Protein 1SKN (pdb70)

Fol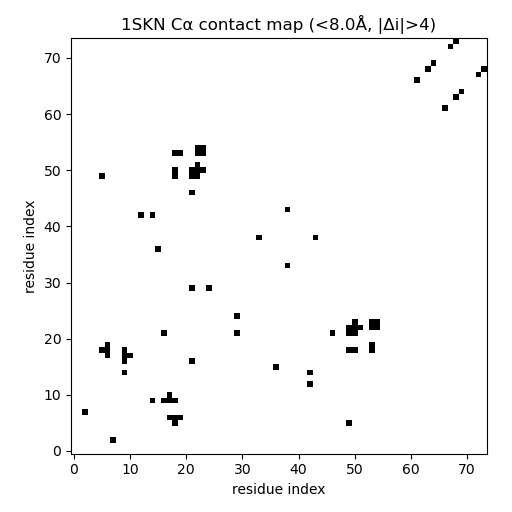dseek 3Di:
DDDDVLQVVCVVQVPPDGLLCLQPPDPVVVVVSVVPDDAPPVRVVSSVVSNVVSVVVVVVVVVCCCVCVVPVPD

Solvent-accessible surface area: 5867 Å² total; per-residue (Å²): 134,238,99,42,134,14,41,80,45,5,65,88,31,153,18,63,25,40,7,139,90,0,5,77,25,56,106,76,95,10,100,108,28,48,174,97,70,116,14,66,135,115,33,80,92,6,2,129,99,1,14,142,60,7,93,80,110,70,46,34,136,62,51,143,106,115,155,68,68,161,148,118,175,190

Structure (mmCIF, N/CA/C/O backbone):
data_1SKN
#
_entry.id   1SKN
#
_cell.length_a   82.130
_cell.length_b   93.390
_cell.length_c   53.450
_cell.angle_alpha   90.00
_cell.angle_beta   90.00
_cell.angle_gamma   90.00
#
_symmetry.space_group_name_H-M   'C 2 2 21'
#
loop_
_entity.id
_entity.type
_entity.pdbx_description
1 polymer "DNA (5'-D(*TP*GP*AP*CP*AP*AP*TP*GP*TP*CP*AP*TP*CP*CP*C)-3')"
2 polymer "DNA (5'-D(*CP*AP*GP*GP*GP*AP*TP*GP*AP*CP*AP*TP*TP*GP*T)-3')"
3 polymer 'DNA-BINDING DOMAIN OF SKN-1'
4 non-polymer 'LAURYL DIMETHYLAMINE-N-OXIDE'
5 water water
#
loop_
_atom_site.group_PDB
_atom_site.id
_atom_site.type_symbol
_atom_site.label_atom_id
_atom_site.label_alt_id
_atom_site.label_comp_id
_atom_site.label_asym_id
_atom_site.label_entity_id
_atom_site.label_seq_id
_atom_site.pdbx_PDB_ins_code
_atom_site.Cartn_x
_atom_site.Cartn_y
_atom_site.Cartn_z
_atom_site.occupancy
_atom_site.B_iso_or_equiv
_atom_site.auth_seq_id
_atom_site.auth_comp_id
_atom_site.auth_asym_id
_atom_site.auth_atom_id
_atom_site.pdbx_PDB_model_num
ATOM 610 N N . GLY C 3 15 ? 33.589 15.898 15.424 1.00 100.00 456 GLY P N 1
ATOM 611 C CA . GLY C 3 15 ? 32.597 16.946 15.642 1.00 100.00 456 GLY P CA 1
ATOM 612 C C . GLY C 3 15 ? 31.972 17.485 14.352 1.00 100.00 456 GLY P C 1
ATOM 613 O O . GLY C 3 15 ? 31.433 16.692 13.548 1.00 100.00 456 GLY P O 1
ATOM 614 N N . ARG C 3 16 ? 32.035 18.837 14.204 1.00 93.44 457 ARG P N 1
ATOM 615 C CA . ARG C 3 16 ? 31.545 19.557 13.033 1.00 92.94 457 ARG P CA 1
ATOM 616 C C . ARG C 3 16 ? 31.498 21.067 13.064 1.00 95.70 457 ARG P C 1
ATOM 617 O O . ARG C 3 16 ? 31.244 21.717 14.088 1.00 100.00 457 ARG P O 1
ATOM 625 N N . GLN C 3 17 ? 31.709 21.543 11.830 1.00 82.42 458 GLN P N 1
ATOM 626 C CA . GLN C 3 17 ? 31.729 22.914 11.375 1.00 73.80 458 GLN P CA 1
ATOM 627 C C . GLN C 3 17 ? 30.429 23.480 10.761 1.00 68.79 458 GLN P C 1
ATOM 628 O O . GLN C 3 17 ? 29.585 22.836 10.111 1.00 69.68 458 GLN P O 1
ATOM 634 N N . SER C 3 18 ? 30.324 24.773 10.944 1.00 47.03 459 SER P N 1
ATOM 635 C CA . SER C 3 18 ? 29.237 25.523 10.432 1.00 39.92 459 SER P CA 1
ATOM 636 C C . SER C 3 18 ? 29.393 25.607 8.944 1.00 45.67 459 SER P C 1
ATOM 637 O O . SER C 3 18 ? 30.497 25.615 8.440 1.00 42.76 459 SER P O 1
ATOM 640 N N . LYS C 3 19 ? 28.310 25.785 8.221 1.00 56.78 460 LYS P N 1
ATOM 641 C CA . LYS C 3 19 ? 28.497 25.982 6.792 1.00 60.69 460 LYS P CA 1
ATOM 642 C C . LYS C 3 19 ? 29.259 27.298 6.556 1.00 56.95 460 LYS P C 1
ATOM 643 O O . LYS C 3 19 ? 30.110 27.388 5.687 1.00 59.61 460 LYS P O 1
ATOM 649 N N . ASP C 3 20 ? 28.919 28.336 7.339 1.00 43.48 461 ASP P N 1
ATOM 650 C CA . ASP C 3 20 ? 29.512 29.642 7.252 1.00 37.61 461 ASP P CA 1
ATOM 651 C C . ASP C 3 20 ? 30.998 29.451 7.566 1.00 35.83 461 ASP P C 1
ATOM 652 O O . ASP C 3 20 ? 31.845 30.004 6.908 1.00 38.20 461 ASP P O 1
ATOM 657 N N . GLU C 3 21 ? 31.352 28.540 8.450 1.00 29.24 462 GLU P N 1
ATOM 658 C CA . GLU C 3 21 ? 32.752 28.264 8.619 1.00 34.11 462 GLU P CA 1
ATOM 659 C C . GLU C 3 21 ? 33.347 27.615 7.389 1.00 41.13 462 GLU P C 1
ATOM 660 O O . GLU C 3 21 ? 34.479 27.820 6.972 1.00 38.91 462 GLU P O 1
ATOM 666 N N . GLN C 3 22 ? 32.567 26.773 6.767 1.00 41.71 463 GLN P N 1
ATOM 667 C CA . GLN C 3 22 ? 33.067 26.111 5.580 1.00 36.31 463 GLN P CA 1
ATOM 668 C C . GLN C 3 22 ? 33.259 27.126 4.489 1.00 38.67 463 GLN P C 1
ATOM 669 O O . GLN C 3 22 ? 34.187 27.050 3.716 1.00 39.52 463 GLN P O 1
ATOM 675 N N . LEU C 3 23 ? 32.325 28.074 4.447 1.00 39.96 464 LEU P N 1
ATOM 676 C CA . LEU C 3 23 ? 32.225 29.165 3.496 1.00 35.93 464 LEU P CA 1
ATOM 677 C C . LEU C 3 23 ? 33.461 30.046 3.522 1.00 39.22 464 LEU P C 1
ATOM 678 O O . LEU C 3 23 ? 34.124 30.297 2.521 1.00 42.83 464 LEU P O 1
ATOM 683 N N . ALA C 3 24 ? 33.709 30.553 4.715 1.00 30.07 465 ALA P N 1
ATOM 684 C CA . ALA C 3 24 ? 34.843 31.370 5.036 1.00 25.34 465 ALA P CA 1
ATOM 685 C C . ALA C 3 24 ? 36.081 30.632 4.645 1.00 31.66 465 ALA P C 1
ATOM 686 O O . ALA C 3 24 ? 37.054 31.177 4.088 1.00 31.50 465 ALA P O 1
ATOM 688 N N . SER C 3 25 ? 36.025 29.336 4.927 1.00 35.86 466 SER P N 1
ATOM 689 C CA . SER C 3 25 ? 37.173 28.513 4.589 1.00 38.97 466 SER P CA 1
ATOM 690 C C . SER C 3 25 ? 37.275 28.302 3.083 1.00 37.36 466 SER P C 1
ATOM 691 O O . SER C 3 25 ? 38.285 28.549 2.488 1.00 36.80 466 SER P O 1
ATOM 694 N N . ASP C 3 26 ? 36.213 27.879 2.469 1.00 31.79 467 ASP P N 1
ATOM 695 C CA . ASP C 3 26 ? 36.257 27.738 1.040 1.00 36.10 467 ASP P CA 1
ATOM 696 C C . ASP C 3 26 ? 36.688 29.018 0.408 1.00 34.76 467 ASP P C 1
ATOM 697 O O . ASP C 3 26 ? 37.515 29.038 -0.468 1.00 42.58 467 ASP P O 1
ATOM 702 N N . ASN C 3 27 ? 36.122 30.106 0.840 1.00 29.86 468 ASN P N 1
ATOM 703 C CA . ASN C 3 27 ? 36.485 31.367 0.211 1.00 29.80 468 ASN P CA 1
ATOM 704 C C . ASN C 3 27 ? 37.772 32.055 0.632 1.00 37.45 468 ASN P C 1
ATOM 705 O O . ASN C 3 27 ? 37.999 33.249 0.365 1.00 33.66 468 ASN P O 1
ATOM 710 N N . GLU C 3 28 ? 38.562 31.324 1.397 1.00 38.29 469 G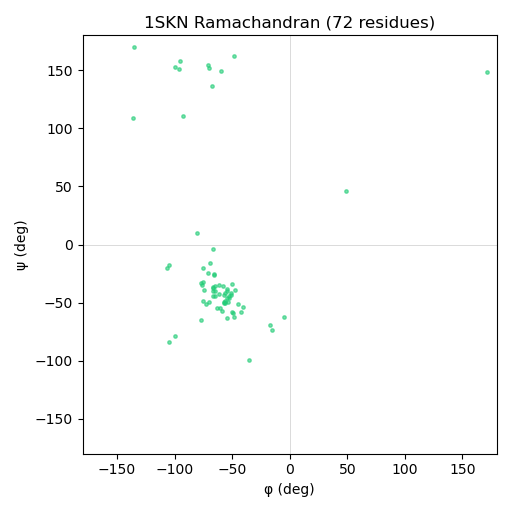LU P N 1
ATOM 711 C CA . GLU C 3 28 ? 39.809 31.853 1.927 1.00 39.52 469 GLU P CA 1
ATOM 712 C C . GLU C 3 28 ? 39.693 33.266 2.604 1.00 45.36 469 GLU P C 1
ATOM 713 O O . GLU C 3 28 ? 40.533 34.147 2.456 1.00 42.23 469 GLU P O 1
ATOM 719 N N . LEU C 3 29 ? 38.675 33.470 3.456 1.00 36.68 470 LEU P N 1
ATOM 720 C CA . LEU C 3 29 ? 38.497 34.704 4.198 1.00 31.02 470 LEU P CA 1
ATOM 721 C C . LEU C 3 29 ? 39.601 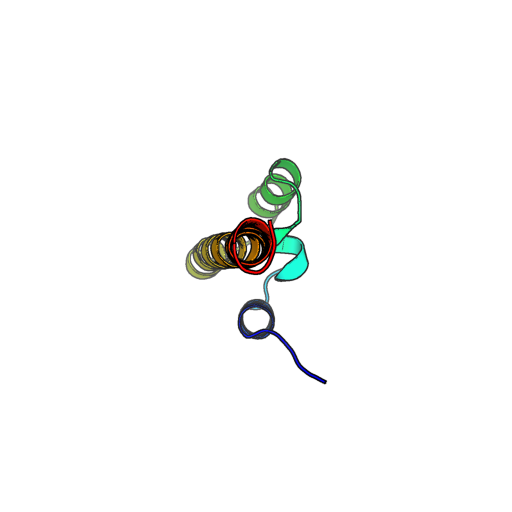34.880 5.233 1.00 30.13 470 LEU P C 1
ATOM 722 O O . LEU C 3 29 ? 40.007 33.959 5.926 1.00 33.83 470 LEU P O 1
ATOM 727 N N . PRO C 3 30 ? 40.150 36.056 5.353 1.00 27.63 471 PRO P N 1
ATOM 728 C CA . PRO C 3 30 ? 41.210 36.209 6.331 1.00 26.96 471 PRO P CA 1
ATOM 729 C C . PRO C 3 30 ? 40.811 36.060 7.788 1.00 37.96 471 PRO P C 1
ATOM 730 O O . PRO C 3 30 ? 41.660 36.183 8.660 1.00 31.31 471 PRO P O 1
ATOM 734 N N . VAL C 3 31 ? 39.522 35.882 8.059 1.00 37.24 472 VAL P N 1
ATOM 735 C CA . VAL C 3 31 ? 39.037 35.747 9.424 1.00 27.65 472 VAL P CA 1
ATOM 736 C C . VAL C 3 31 ? 38.098 34.635 9.429 1.00 29.28 472 VAL P C 1
ATOM 737 O O . VAL C 3 31 ? 37.769 34.284 8.323 1.00 30.41 472 VAL P O 1
ATOM 741 N N . SER C 3 32 ? 37.669 34.195 10.610 1.00 26.46 473 SER P N 1
ATOM 742 C CA . SER C 3 32 ? 36.677 33.146 10.796 1.00 20.82 473 SER P CA 1
ATOM 743 C C . SER C 3 32 ? 35.278 33.713 10.987 1.00 23.50 473 SER P C 1
ATOM 744 O O . SER C 3 32 ? 35.065 34.872 11.369 1.00 34.13 473 SER P O 1
ATOM 747 N N . ALA C 3 33 ? 34.344 32.830 10.690 1.00 22.01 474 ALA P N 1
ATOM 748 C CA . ALA C 3 33 ? 32.916 33.050 10.736 1.00 27.46 474 ALA P CA 1
ATOM 749 C C . ALA C 3 33 ? 32.576 33.556 12.081 1.00 29.60 474 ALA P C 1
ATOM 750 O O . ALA C 3 33 ? 31.942 34.592 12.217 1.00 32.08 474 ALA P O 1
ATOM 752 N N . PHE C 3 34 ? 33.095 32.826 13.056 1.00 26.13 475 PHE P N 1
ATOM 753 C CA . PHE C 3 34 ? 32.969 33.259 14.428 1.00 25.67 475 PHE P CA 1
ATOM 754 C C . PHE C 3 34 ? 33.564 34.672 14.601 1.00 26.13 475 PHE P C 1
ATOM 755 O O . PHE C 3 34 ? 32.946 35.603 15.104 1.00 31.12 475 PHE P O 1
ATOM 763 N N . GLN C 3 35 ? 34.776 34.875 14.136 1.00 22.16 476 GLN P N 1
ATOM 764 C CA . GLN C 3 35 ? 35.393 36.177 14.199 1.00 18.92 476 GLN P CA 1
ATOM 765 C C . GLN C 3 35 ? 34.614 37.242 13.549 1.00 23.81 476 GLN P C 1
ATOM 766 O O . GLN C 3 35 ? 34.355 38.335 14.075 1.00 31.77 476 GLN P O 1
ATOM 772 N N . ILE C 3 36 ? 34.258 36.907 12.342 1.00 20.83 477 ILE P N 1
ATOM 773 C CA . ILE C 3 36 ? 33.451 37.838 11.542 1.00 22.60 477 ILE P CA 1
ATOM 774 C C . ILE C 3 36 ? 32.224 38.369 12.315 1.00 35.55 477 ILE P C 1
ATOM 775 O O . ILE C 3 36 ? 32.038 39.565 12.560 1.00 42.85 477 ILE P O 1
ATOM 780 N N . SER C 3 37 ? 31.379 37.457 12.748 1.00 27.24 478 SER P N 1
ATOM 781 C CA . SER C 3 37 ? 30.196 37.812 13.509 1.00 28.55 478 SER P CA 1
ATOM 782 C C . SER C 3 37 ? 30.382 38.420 14.878 1.00 31.52 478 SER P C 1
ATOM 783 O O . SER C 3 37 ? 29.480 39.059 15.376 1.00 29.26 478 SER P O 1
ATOM 786 N N . GLU C 3 38 ? 31.485 38.146 15.529 1.00 30.93 479 GLU P N 1
ATOM 787 C CA . GLU C 3 38 ? 31.652 38.653 16.859 1.00 27.99 479 GLU P CA 1
ATOM 788 C C . GLU C 3 38 ? 32.624 39.764 16.903 1.00 41.94 479 GLU P C 1
ATOM 789 O O . GLU C 3 38 ? 32.625 40.502 17.852 1.00 44.13 479 GLU P O 1
ATOM 795 N N . MET C 3 39 ? 33.472 39.895 15.919 1.00 34.64 480 MET P N 1
ATOM 796 C CA . MET C 3 39 ? 34.395 40.972 16.035 1.00 28.52 480 MET P CA 1
ATOM 797 C C . MET C 3 39 ? 33.636 42.260 16.122 1.00 36.12 480 MET P C 1
ATOM 798 O O . MET C 3 39 ? 32.582 42.462 15.549 1.00 45.40 480 MET P O 1
ATOM 803 N N . SER C 3 40 ? 34.193 43.205 16.810 1.00 37.65 481 SER P N 1
ATOM 804 C CA . SER C 3 40 ? 33.494 44.472 16.802 1.00 37.30 481 SER P CA 1
ATOM 805 C C . SER C 3 40 ? 33.572 45.159 15.428 1.00 40.94 481 SER P C 1
ATOM 806 O O . SER C 3 40 ? 34.506 45.046 14.602 1.00 29.55 481 SER P O 1
ATOM 809 N N . LEU C 3 41 ? 32.536 45.923 15.229 1.00 39.72 482 LEU P N 1
ATOM 810 C CA . LEU C 3 41 ? 32.401 46.759 14.070 1.00 35.61 482 LEU P CA 1
ATOM 811 C C . LEU C 3 41 ? 33.682 47.515 13.761 1.00 39.63 482 LEU P C 1
ATOM 812 O O . LEU C 3 41 ? 34.195 47.566 12.650 1.00 34.43 482 LEU P O 1
ATOM 817 N N . SER C 3 42 ? 34.232 48.179 14.742 1.00 30.17 483 SER P N 1
ATOM 818 C CA . SER C 3 42 ? 35.425 48.850 14.339 1.00 27.72 483 SER P CA 1
ATOM 819 C C . SER C 3 42 ? 36.498 47.855 14.058 1.00 32.53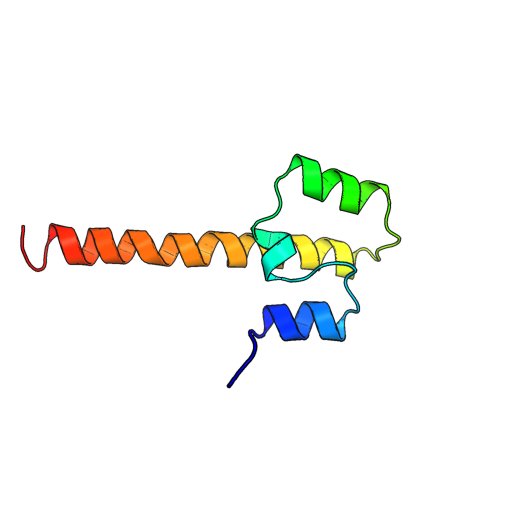 483 SER P C 1
ATOM 820 O O . SER C 3 42 ? 37.496 48.133 13.516 1.00 32.47 483 SER P O 1
ATOM 823 N N . GLU C 3 43 ? 36.326 46.679 14.492 1.00 25.39 484 GLU P N 1
ATOM 824 C CA . GLU C 3 43 ? 37.389 45.814 14.241 1.00 21.14 484 GLU P CA 1
ATOM 825 C C . GLU C 3 43 ? 37.331 45.444 12.783 1.00 38.12 484 GLU P C 1
ATOM 826 O O . GLU C 3 43 ? 38.334 45.459 12.021 1.00 37.23 484 GLU P O 1
ATOM 832 N N . LEU C 3 44 ? 36.102 45.070 12.445 1.00 36.86 485 LEU P N 1
ATOM 833 C CA . LEU C 3 44 ? 35.731 44.590 11.119 1.00 38.06 485 LEU P CA 1
ATOM 834 C C . LEU C 3 44 ? 36.120 45.571 10.025 1.00 38.62 485 LEU P C 1
ATOM 835 O O . LEU C 3 44 ? 36.624 45.304 8.919 1.00 37.50 485 LEU P O 1
ATOM 840 N N . GLN C 3 45 ? 35.935 46.774 10.421 1.00 28.73 486 GLN P N 1
ATOM 841 C CA . GLN C 3 45 ? 36.288 47.812 9.545 1.00 31.41 486 GLN P CA 1
ATOM 842 C C . GLN C 3 45 ? 37.770 47.797 9.336 1.00 35.72 486 GLN P C 1
ATOM 843 O O . GLN C 3 45 ? 38.194 48.031 8.226 1.00 39.91 486 GLN P O 1
ATOM 849 N N . GLN C 3 46 ? 38.570 47.468 10.325 1.00 25.49 487 GLN P N 1
ATOM 850 C CA . GLN C 3 46 ? 39.969 47.453 9.958 1.00 24.11 487 GLN P CA 1
ATOM 851 C C . GLN C 3 46 ? 40.172 46.369 8.948 1.00 31.80 487 GLN P C 1
ATOM 852 O O . GLN C 3 46 ? 40.841 46.507 7.922 1.00 32.02 487 GLN P O 1
ATOM 858 N N . VAL C 3 47 ? 39.570 45.244 9.254 1.00 24.44 488 VAL P N 1
ATOM 859 C CA . VAL C 3 47 ? 39.719 44.103 8.386 1.00 18.45 488 VAL P CA 1
ATOM 860 C C . VAL C 3 47 ? 39.426 44.443 6.960 1.00 34.68 488 VAL P C 1
ATOM 861 O O . VAL C 3 47 ? 40.055 44.059 5.960 1.00 39.68 488 VAL P O 1
ATOM 865 N N . LEU C 3 48 ? 38.377 45.167 6.873 1.00 31.55 489 LEU P N 1
ATOM 866 C CA . LEU C 3 48 ? 37.941 45.464 5.555 1.00 27.33 489 LEU P CA 1
ATOM 867 C C . LEU C 3 48 ? 38.754 46.502 4.832 1.00 29.69 489 LEU P C 1
ATOM 868 O O . LEU C 3 48 ? 38.780 46.383 3.621 1.00 30.72 489 LEU P O 1
ATOM 873 N N . LYS C 3 49 ? 39.340 47.514 5.506 1.00 33.83 490 LYS P N 1
ATOM 874 C CA . LYS C 3 49 ? 40.191 48.548 4.892 1.00 29.25 490 LYS P CA 1
ATOM 875 C C . LYS C 3 49 ? 41.567 48.030 4.539 1.00 36.52 490 LYS P C 1
ATOM 876 O O . LYS C 3 49 ? 42.336 48.638 3.832 1.00 48.20 490 LYS P O 1
ATOM 882 N N . ASN C 3 50 ? 41.947 46.930 5.173 1.00 34.51 491 ASN P N 1
ATOM 883 C CA . ASN C 3 50 ? 43.297 46.407 5.000 1.00 29.29 491 ASN P CA 1
ATOM 884 C C . ASN C 3 50 ? 43.493 45.205 4.157 1.00 32.45 491 ASN P C 1
ATOM 885 O O . ASN C 3 50 ? 44.626 44.943 3.841 1.00 41.09 491 ASN P O 1
ATOM 890 N N . GLU C 3 51 ? 42.422 44.458 3.891 1.00 32.35 492 GLU P N 1
ATOM 891 C CA . GLU C 3 51 ? 42.457 43.201 3.155 1.00 31.03 492 GLU P CA 1
ATOM 892 C C . GLU C 3 51 ? 42.049 43.347 1.674 1.00 37.56 492 GLU P C 1
ATOM 893 O O . GLU C 3 51 ? 41.278 44.222 1.329 1.00 37.04 492 GLU P O 1
ATOM 899 N N . SER C 3 52 ? 42.548 42.460 0.811 1.00 37.99 493 SER P N 1
ATOM 900 C CA . SER C 3 52 ? 42.180 42.339 -0.6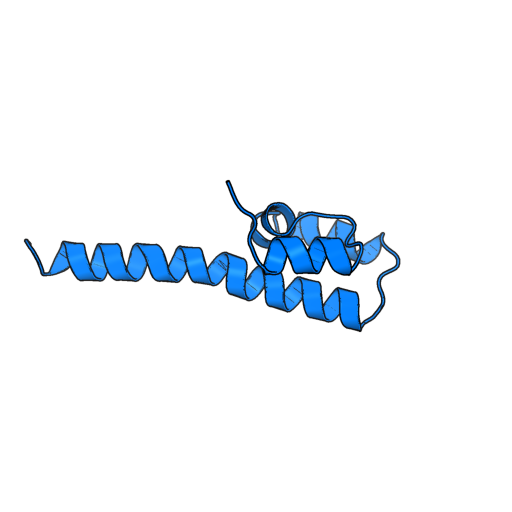11 1.00 34.74 493 SER P CA 1
ATOM 901 C C . SER C 3 52 ? 41.072 41.317 -0.635 1.00 42.41 493 SER P C 1
ATOM 902 O O . SER C 3 52 ? 41.260 40.132 -0.305 1.00 40.17 493 SER P O 1
ATOM 905 N N . LEU C 3 53 ? 39.904 41.811 -0.941 1.00 38.58 494 LEU P N 1
ATOM 906 C CA . LEU C 3 53 ? 38.740 41.004 -0.869 1.00 35.71 494 LEU P CA 1
ATOM 907 C C . LEU C 3 53 ? 37.828 41.162 -2.040 1.00 37.89 494 LEU P C 1
ATOM 908 O O . LEU C 3 53 ? 37.141 42.152 -2.168 1.00 41.63 494 LEU P O 1
ATOM 913 N N . SER C 3 54 ? 37.734 40.181 -2.891 1.00 31.61 495 SER P N 1
ATOM 914 C CA . SER C 3 54 ? 36.762 40.380 -3.924 1.00 24.63 495 SER P CA 1
ATOM 915 C C . SER C 3 54 ? 35.465 40.826 -3.279 1.00 35.12 495 SER P C 1
ATOM 916 O O . SER C 3 54 ? 35.238 40.639 -2.082 1.00 40.78 495 SER P O 1
ATOM 919 N N . GLU C 3 55 ? 34.619 41.383 -4.119 1.00 33.13 496 GLU P N 1
ATOM 920 C CA . GLU C 3 55 ? 33.258 41.790 -3.805 1.00 36.38 496 GLU P CA 1
ATOM 921 C C . GLU C 3 55 ? 32.443 40.593 -3.259 1.00 42.94 496 GLU P C 1
ATOM 922 O O . GLU C 3 55 ? 31.776 40.637 -2.219 1.00 51.99 496 GLU P O 1
ATOM 928 N N . TYR C 3 56 ? 32.515 39.483 -3.954 1.00 24.97 497 TYR P N 1
ATOM 929 C CA . TYR C 3 56 ? 31.879 38.263 -3.490 1.00 31.63 497 TYR P CA 1
ATOM 930 C C . TYR C 3 56 ? 32.318 38.052 -2.036 1.00 45.33 497 TYR P C 1
ATOM 931 O O . TYR C 3 56 ? 31.470 38.004 -1.143 1.00 40.18 497 TYR P O 1
ATOM 940 N N . GLN C 3 57 ? 33.652 37.965 -1.787 1.00 39.57 498 GLN P N 1
ATOM 941 C CA . GLN C 3 57 ? 34.143 37.851 -0.418 1.00 32.27 498 GLN P CA 1
ATOM 942 C C . GLN C 3 57 ? 33.563 38.933 0.513 1.00 30.33 498 GLN P C 1
ATOM 943 O O . GLN C 3 57 ? 33.090 38.616 1.598 1.00 29.33 498 GLN P O 1
ATOM 949 N N . ARG C 3 58 ? 33.464 40.189 0.053 1.00 25.64 499 ARG P N 1
ATOM 950 C CA . ARG C 3 58 ? 32.850 41.240 0.863 1.00 24.74 499 ARG P CA 1
ATOM 951 C C . ARG C 3 58 ? 31.419 41.008 1.202 1.00 38.35 499 ARG P C 1
ATOM 952 O O . ARG C 3 58 ? 30.916 41.257 2.284 1.00 41.18 499 ARG P O 1
ATOM 960 N N . GLN C 3 59 ? 30.730 40.557 0.219 1.00 42.28 500 GLN P N 1
ATOM 961 C CA . GLN C 3 59 ? 29.323 40.314 0.368 1.00 43.79 500 GLN P CA 1
ATOM 962 C C . GLN C 3 59 ? 29.168 39.240 1.412 1.00 43.57 500 GLN P C 1
ATOM 963 O O . GLN C 3 59 ? 28.501 39.356 2.452 1.00 49.18 500 GLN P O 1
ATOM 969 N N . LEU C 3 60 ? 29.861 38.179 1.103 1.00 36.19 501 LEU P N 1
ATOM 970 C CA . LEU C 3 60 ? 29.924 37.030 1.958 1.00 32.47 501 LEU P CA 1
ATOM 971 C C . LEU C 3 60 ? 30.084 37.447 3.387 1.00 37.84 501 LEU P C 1
ATOM 972 O O . LEU C 3 60 ? 29.236 37.141 4.205 1.00 41.90 501 LEU P O 1
ATOM 977 N N . ILE C 3 61 ? 31.161 38.200 3.661 1.00 25.86 502 ILE P N 1
ATOM 978 C CA . ILE C 3 61 ? 31.393 38.613 5.006 1.00 21.56 502 ILE P CA 1
ATOM 979 C C . ILE C 3 61 ? 30.194 39.238 5.663 1.00 29.83 502 ILE P C 1
ATOM 980 O O . ILE C 3 61 ? 29.937 39.035 6.840 1.00 32.05 502 ILE P O 1
ATOM 985 N N . ARG C 3 62 ? 29.404 39.948 4.892 1.00 28.55 503 ARG P N 1
ATOM 986 C CA . ARG C 3 62 ? 28.229 40.576 5.455 1.00 27.54 503 ARG P CA 1
ATOM 987 C C . ARG C 3 62 ? 27.133 39.599 5.729 1.00 36.88 503 ARG P C 1
ATOM 988 O O . ARG C 3 62 ? 26.408 39.716 6.726 1.00 28.91 503 ARG P O 1
ATOM 996 N N . LYS C 3 63 ? 26.987 38.640 4.806 1.00 38.59 504 LYS P N 1
ATOM 997 C CA . LYS C 3 63 ? 25.934 37.651 5.040 1.00 41.29 504 LYS P CA 1
ATOM 998 C C . LYS C 3 63 ? 26.259 36.795 6.265 1.00 38.29 504 LYS P C 1
ATOM 999 O O . LYS C 3 63 ? 25.434 36.442 7.085 1.00 39.81 504 LYS P O 1
ATOM 1005 N N . ILE C 3 64 ? 27.501 36.449 6.381 1.00 35.80 505 ILE P N 1
ATOM 1006 C CA . ILE C 3 64 ? 27.961 35.700 7.492 1.00 35.76 505 ILE P CA 1
ATOM 1007 C C . ILE C 3 64 ? 27.696 36.352 8.828 1.00 34.62 505 ILE P C 1
ATOM 1008 O O . ILE C 3 64 ? 27.342 35.699 9.799 1.00 35.14 505 ILE P O 1
ATOM 1013 N N . ARG C 3 65 ? 27.943 37.644 8.869 1.00 29.86 506 ARG P N 1
ATOM 1014 C CA . ARG C 3 65 ? 27.792 38.399 10.111 1.00 33.39 506 ARG P CA 1
ATOM 1015 C C . ARG C 3 65 ? 26.317 38.449 10.523 1.00 39.16 506 ARG P C 1
ATOM 1016 O O . ARG C 3 65 ? 25.957 38.215 11.700 1.00 35.01 506 ARG P O 1
ATOM 1024 N N . ARG C 3 66 ? 25.478 38.711 9.511 1.00 30.00 507 ARG P N 1
ATOM 1025 C CA . ARG C 3 66 ? 24.011 38.711 9.600 1.00 33.60 507 ARG P CA 1
ATOM 1026 C C . ARG C 3 66 ? 23.528 37.423 10.305 1.00 41.58 507 ARG P C 1
ATOM 1027 O O . ARG C 3 66 ? 22.905 37.399 11.389 1.00 42.53 507 ARG P O 1
ATOM 1035 N N . ARG C 3 67 ? 23.836 36.313 9.644 1.00 26.46 508 ARG P N 1
ATOM 1036 C CA . ARG C 3 67 ? 23.451 35.042 10.171 1.00 29.12 508 ARG P CA 1
ATOM 1037 C C . ARG C 3 67 ? 23.991 34.853 11.539 1.00 34.00 508 ARG P C 1
ATOM 1038 O O . ARG C 3 67 ? 23.338 34.466 12.491 1.00 35.80 508 ARG P O 1
ATOM 1046 N N . GLY C 3 68 ? 25.255 35.137 11.577 1.00 30.35 509 GLY P N 1
ATOM 1047 C CA . GLY C 3 68 ? 25.995 34.956 12.764 1.00 28.87 509 GLY P CA 1
ATOM 1048 C C . GLY C 3 68 ? 25.339 35.660 13.915 1.00 36.62 509 GLY P C 1
ATOM 1049 O O . GLY C 3 68 ? 25.282 35.079 15.009 1.00 41.39 509 GLY P O 1
ATOM 1050 N N . LYS C 3 69 ? 24.911 36.928 13.695 1.00 33.51 510 LYS P N 1
ATOM 1051 C CA . LYS C 3 69 ? 24.260 37.685 14.810 1.00 32.47 510 LYS P CA 1
ATOM 1052 C C . LYS C 3 69 ? 22.819 37.228 15.018 1.00 42.99 510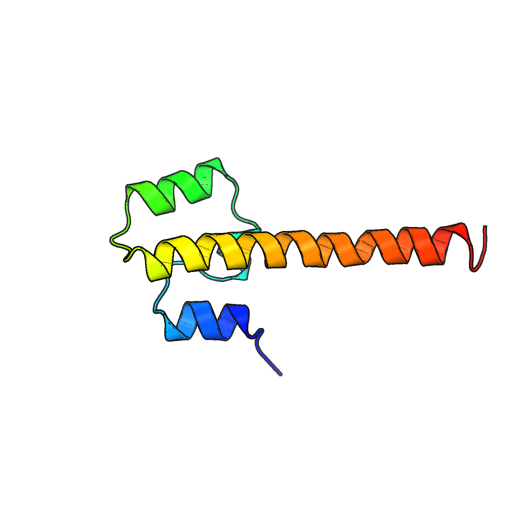 LYS P C 1
ATOM 1053 O O . LYS C 3 69 ? 22.277 37.143 16.120 1.00 50.18 510 LYS P O 1
ATOM 1059 N N . ASN C 3 70 ? 22.201 36.851 13.927 1.00 39.56 511 ASN P N 1
ATOM 1060 C CA . ASN C 3 70 ? 20.856 36.397 14.031 1.00 38.44 511 ASN P CA 1
ATOM 1061 C C . ASN C 3 70 ? 20.763 35.035 14.710 1.00 43.56 511 ASN P C 1
ATOM 1062 O O . ASN C 3 70 ? 19.762 34.588 15.293 1.00 47.28 511 ASN P O 1
ATOM 1067 N N . LYS C 3 71 ? 21.778 34.263 14.666 1.00 34.26 512 LYS P N 1
ATOM 1068 C CA . LYS C 3 71 ? 21.355 33.035 15.270 1.00 35.07 512 LYS P CA 1
ATOM 1069 C C . LYS C 3 71 ? 21.305 33.223 16.750 1.00 42.43 512 LYS P C 1
ATOM 1070 O O . LYS C 3 71 ? 20.420 32.751 17.454 1.00 39.93 512 LYS P O 1
ATOM 1076 N N . VAL C 3 72 ? 22.230 34.014 17.189 1.00 32.84 513 VAL P N 1
ATOM 1077 C CA . VAL C 3 72 ? 22.230 34.289 18.571 1.00 23.61 513 VAL P CA 1
ATOM 1078 C C . VAL C 3 72 ? 20.935 34.876 18.955 1.00 43.93 513 VAL P C 1
ATOM 1079 O O . VAL C 3 7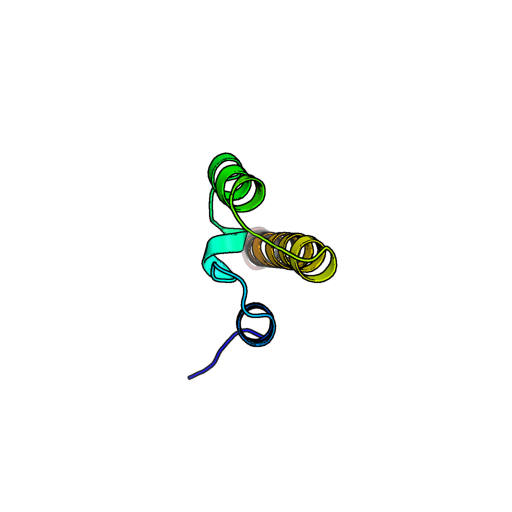2 ? 20.384 34.776 20.059 1.00 47.47 513 VAL P O 1
ATOM 1083 N N . ALA C 3 73 ? 20.489 35.631 18.004 1.00 45.72 514 ALA P N 1
ATOM 1084 C CA . ALA C 3 73 ? 19.291 36.314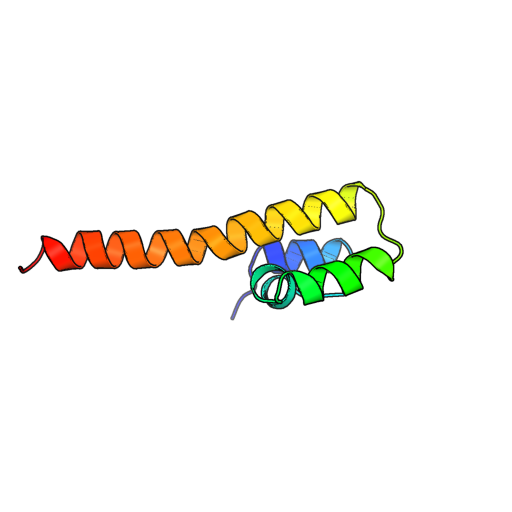 18.342 1.00 45.45 514 ALA P CA 1
ATOM 1085 C C . ALA C 3 73 ? 18.179 35.297 18.405 1.00 50.56 514 ALA P C 1
ATOM 1086 O O . ALA C 3 73 ? 17.458 35.261 19.391 1.00 53.76 514 ALA P O 1
ATOM 1088 N N . ALA C 3 74 ? 18.082 34.470 17.362 1.00 43.88 515 ALA P N 1
ATOM 1089 C CA . ALA C 3 74 ? 17.069 33.440 17.334 1.00 42.88 515 ALA P CA 1
ATOM 1090 C C . ALA C 3 74 ? 17.009 32.875 18.717 1.00 49.03 515 ALA P C 1
ATOM 1091 O O . ALA C 3 74 ? 15.966 32.909 19.340 1.00 48.68 515 ALA P O 1
ATOM 1093 N N . ARG C 3 75 ? 18.165 32.448 19.227 1.00 54.23 516 ARG P N 1
ATOM 1094 C CA . ARG C 3 75 ? 18.263 31.923 20.584 1.00 54.86 516 ARG P CA 1
ATOM 1095 C C . ARG C 3 75 ? 17.343 32.644 21.521 1.00 63.98 516 ARG P C 1
ATOM 1096 O O . ARG C 3 75 ? 16.142 32.408 21.571 1.00 67.32 516 ARG P O 1
ATOM 1104 N N . THR C 3 76 ? 17.932 33.571 22.250 1.00 62.02 517 THR P N 1
ATOM 1105 C CA . THR C 3 76 ? 17.165 34.391 23.172 1.00 61.42 517 THR P CA 1
ATOM 1106 C C . THR C 3 76 ? 15.654 34.293 22.894 1.00 54.51 517 THR P C 1
ATOM 1107 O O . THR C 3 76 ? 14.884 33.654 23.654 1.00 47.76 517 THR P O 1
ATOM 1111 N N . CYS C 3 77 ? 15.238 34.938 21.807 1.00 42.19 518 CYS P N 1
ATOM 1112 C CA . CYS C 3 77 ? 13.853 34.910 21.419 1.00 51.21 518 CYS P CA 1
ATOM 1113 C C . CYS C 3 77 ? 13.114 33.784 22.105 1.00 62.87 518 CYS P C 1
ATOM 1114 O O . CYS C 3 77 ? 12.268 33.943 22.990 1.00 59.14 518 CYS P O 1
ATOM 1117 N N . ARG C 3 78 ? 13.526 32.616 21.622 1.00 63.10 519 ARG P N 1
ATOM 1118 C CA . ARG C 3 78 ? 13.067 31.311 22.013 1.00 58.73 519 ARG P CA 1
ATOM 1119 C C . ARG C 3 78 ? 13.131 31.078 23.470 1.00 64.34 519 ARG P C 1
ATOM 1120 O O . ARG C 3 78 ? 12.197 30.548 24.033 1.00 63.90 519 ARG P O 1
ATOM 1128 N N . GLN C 3 79 ? 14.245 31.486 24.050 1.00 63.65 520 GLN P N 1
ATOM 1129 C CA . GLN C 3 79 ? 14.374 31.380 25.468 1.00 65.06 520 GLN P CA 1
ATOM 1130 C C . GLN C 3 79 ? 13.281 32.224 26.059 1.00 73.20 520 GLN P C 1
ATOM 1131 O O . GLN C 3 79 ? 12.493 31.694 26.830 1.00 73.89 520 GLN P O 1
ATOM 1137 N N . ARG C 3 80 ? 13.220 33.512 25.654 1.00 63.16 521 ARG P N 1
ATOM 1138 C CA . ARG C 3 80 ? 12.150 34.376 26.128 1.00 59.29 521 ARG P CA 1
ATOM 1139 C C . ARG C 3 80 ? 10.793 33.757 25.797 1.00 57.74 521 ARG P C 1
ATOM 1140 O O . ARG C 3 80 ? 9.839 33.803 26.574 1.00 47.37 521 ARG P O 1
ATOM 1148 N N . ARG C 3 81 ? 10.706 33.210 24.586 1.00 54.83 522 ARG P N 1
ATOM 1149 C CA . ARG C 3 81 ? 9.488 32.585 24.129 1.00 54.49 522 ARG P CA 1
ATOM 1150 C C . ARG C 3 81 ? 9.083 31.561 25.121 1.00 71.97 522 ARG P C 1
ATOM 1151 O O . ARG C 3 81 ? 8.060 31.673 25.775 1.00 80.02 522 ARG P O 1
ATOM 1159 N N . THR C 3 82 ? 9.991 30.610 25.199 1.00 71.09 523 THR P N 1
ATOM 1160 C CA . THR C 3 82 ? 9.969 29.440 26.030 1.00 74.99 523 THR P CA 1
ATOM 1161 C C . THR C 3 82 ? 10.053 29.697 27.520 1.00 92.76 523 THR P C 1
ATOM 1162 O O . THR C 3 82 ? 9.652 28.879 28.352 1.00 99.93 523 THR P O 1
ATOM 1166 N N . ASP C 3 83 ? 10.656 30.807 27.868 1.00 86.49 524 ASP P N 1
ATOM 1167 C CA . ASP C 3 83 ? 10.743 31.109 29.252 1.00 85.06 524 ASP P CA 1
ATOM 1168 C C . ASP C 3 83 ? 9.418 31.627 29.725 1.00 98.74 524 ASP P C 1
ATOM 1169 O O . ASP C 3 83 ? 8.703 31.029 30.539 1.00 99.40 524 ASP P O 1
ATOM 1174 N N . ARG C 3 84 ? 9.120 32.775 29.139 1.00 100.00 525 ARG P N 1
ATOM 1175 C CA . ARG C 3 84 ? 7.910 33.537 29.386 1.00 100.00 525 ARG P CA 1
ATOM 1176 C C . ARG C 3 84 ? 6.612 32.704 29.360 1.00 100.00 525 ARG P C 1
ATOM 1177 O O . ARG C 3 84 ? 5.714 32.929 30.163 1.00 100.00 525 ARG P O 1
ATOM 1185 N N . HIS C 3 85 ? 6.442 31.737 28.468 1.00 97.19 526 HIS P N 1
ATOM 1186 C CA . HIS C 3 85 ? 5.200 31.002 28.610 1.00 96.21 526 HIS P CA 1
ATOM 1187 C C . HIS C 3 85 ? 5.418 29.701 29.315 1.00 95.95 526 HIS P C 1
ATOM 1188 O O . HIS C 3 85 ? 5.117 29.670 30.488 1.00 98.54 526 HIS P O 1
ATOM 1195 N N . ASP C 3 86 ? 5.919 28.663 28.638 1.00 88.79 527 ASP P N 1
ATOM 1196 C CA . ASP C 3 86 ? 6.172 27.400 29.312 1.00 91.63 527 ASP P CA 1
ATOM 1197 C C . ASP C 3 86 ? 5.912 27.522 30.817 1.00 100.00 527 ASP P C 1
ATOM 1198 O O . ASP C 3 86 ? 5.030 26.821 31.331 1.00 100.00 527 ASP P O 1
ATOM 1203 N N . LYS C 3 87 ? 6.655 28.386 31.543 1.00 94.44 528 LYS P N 1
ATOM 1204 C CA . LYS C 3 87 ? 6.405 28.531 32.979 1.00 94.75 528 LYS P CA 1
ATOM 1205 C C . LYS C 3 87 ? 5.674 29.783 33.407 1.00 98.89 528 LYS P C 1
ATOM 1206 O O . LYS C 3 87 ? 4.455 29.716 33.634 1.00 100.00 528 LYS P O 1
ATOM 1212 N N . MET C 3 88 ? 6.444 30.875 33.566 1.00 91.94 529 MET P N 1
ATOM 1213 C CA . MET C 3 88 ? 5.893 32.149 34.011 1.00 86.59 529 MET P CA 1
ATOM 1214 C C . MET C 3 88 ? 4.944 32.698 32.930 1.00 100.00 529 MET P C 1
ATOM 1215 O O . MET C 3 88 ? 3.774 32.295 32.751 1.00 100.00 529 MET P O 1
#

Sequence (74 aa):
GRQSKDEQLASDNELPVSAFQISEMSLSELQQVLKNESLSEYQRQLIRKIRRRGKNKVAARTCRQRRTDRHDKM

B-factor: mean 55.53, std 22.19, range [10.52, 100.0]

Secondary structure (DSSP, 8-state):
----HHHHHHHHTT-SS-HHHHHHS-HHHHHHHHHHS---HHHHHHHHHHHHHHHHHHHHHHHHHHHHHHTTT-

Nearest PDB structures (foldseek):
  1skn-assembly1_P  TM=1.014E+00  e=1.120E-10  Caenorhabditis elegans
  7x5e-assembly2_F  TM=9.215E-01  e=2.097E-03  Homo sapiens
  7x5g-assembly2_F  TM=9.308E-01  e=4.477E-03  Homo sapiens
  7x5f-assembly1_B  TM=8.982E-01  e=4.769E-03  Homo sapiens
  2kz5-assembly1_A  TM=8.720E-01  e=8.972E-03  Homo sapiens

Radius of gyration: 15.28 Å; Cα contacts (8 Å, |Δi|>4): 39; chains: 1; bounding box: 38×32×38 Å